Protein 3E8V (pdb70)

Structure (mmCIF, N/CA/C/O backbone):
data_3E8V
#
_entry.id   3E8V
#
_cell.length_a   82.006
_cell.length_b   82.006
_cell.length_c   32.367
_cell.angle_alpha   90.000
_cell.angle_beta   90.000
_cell.angle_gamma   120.000
#
_symmetry.space_group_name_H-M   'P 31 2 1'
#
loop_
_entity.id
_entity.type
_entity.pdbx_description
1 polymer 'Possible transglutaminase-family protein'
2 non-polymer 'UNKNOWN LIGAND'
3 water water
#
loop_
_atom_site.group_PDB
_atom_site.id
_atom_site.type_symbol
_atom_site.label_atom_id
_atom_site.label_alt_id
_atom_site.label_comp_id
_atom_site.label_asym_id
_atom_site.label_entity_id
_atom_site.label_seq_id
_atom_site.pdbx_PDB_ins_code
_atom_site.Cartn_x
_atom_site.Cartn_y
_atom_site.Cartn_z
_atom_site.occupancy
_atom_site.B_iso_or_equiv
_atom_site.auth_seq_id
_atom_site.auth_comp_id
_atom_site.auth_asym_id
_atom_site.auth_atom_id
_atom_site.pdbx_PDB_model_num
ATOM 1 N N . ALA A 1 1 ? 24.912 28.563 -7.724 1.00 42.23 289 ALA A N 1
ATOM 2 C CA . ALA A 1 1 ? 24.203 29.786 -7.235 1.00 42.14 289 ALA A CA 1
ATOM 3 C C . ALA A 1 1 ? 25.054 31.044 -7.395 1.00 41.78 289 ALA A C 1
ATOM 4 O O . ALA A 1 1 ? 26.126 31.012 -8.002 1.00 42.02 289 ALA A O 1
ATOM 6 N N . LYS A 1 2 ? 24.558 32.154 -6.860 1.00 41.35 290 LYS A N 1
ATOM 7 C CA . LYS A 1 2 ? 25.258 33.423 -6.955 1.00 40.79 290 LYS A CA 1
ATOM 8 C C . LYS A 1 2 ? 25.908 33.741 -5.630 1.00 39.87 290 LYS A C 1
ATOM 9 O O . LYS A 1 2 ? 25.302 33.549 -4.567 1.00 39.69 290 LYS A O 1
ATOM 15 N N . GLY A 1 3 ? 27.147 34.222 -5.706 1.00 38.42 291 GLY A N 1
ATOM 16 C CA . GLY A 1 3 ? 27.889 34.600 -4.524 1.00 37.06 291 GLY A CA 1
ATOM 17 C C . GLY A 1 3 ? 28.312 36.035 -4.618 1.00 35.91 291 GLY A C 1
ATOM 18 O O . GLY A 1 3 ? 28.986 36.411 -5.563 1.00 36.33 291 GLY A O 1
ATOM 19 N N . SER A 1 4 ? 27.905 36.831 -3.637 1.00 35.11 292 SER A N 1
ATOM 20 C CA . SER A 1 4 ? 28.269 38.244 -3.592 1.00 34.30 292 SER A CA 1
ATOM 21 C C . SER A 1 4 ? 29.273 38.560 -2.511 1.00 33.19 292 SER A C 1
ATOM 22 O O . SER A 1 4 ? 29.224 37.987 -1.420 1.00 32.70 292 SER A O 1
ATOM 25 N N . VAL A 1 5 ? 30.157 39.507 -2.809 1.00 32.96 293 VAL A N 1
ATOM 26 C CA . VAL A 1 5 ? 31.195 39.941 -1.860 1.00 33.04 293 VAL A CA 1
ATOM 27 C C . VAL A 1 5 ? 31.140 41.455 -1.604 1.00 32.82 293 VAL A C 1
ATOM 28 O O . VAL A 1 5 ? 31.091 42.236 -2.522 1.00 32.95 293 VAL A O 1
ATOM 32 N N . LEU A 1 6 ? 31.136 41.853 -0.342 1.00 33.07 294 LEU A N 1
ATOM 33 C CA . LEU A 1 6 ? 31.331 43.254 0.024 1.00 33.22 294 LEU A CA 1
ATOM 34 C C . LEU A 1 6 ? 32.724 43.438 0.640 1.00 34.20 294 LEU A C 1
ATOM 35 O O . LEU A 1 6 ? 33.070 42.773 1.630 1.00 33.93 294 LEU A O 1
ATOM 40 N N . VAL A 1 7 ? 33.506 44.345 0.054 1.00 35.17 295 VAL A N 1
ATOM 41 C CA . VAL A 1 7 ? 34.848 44.643 0.530 1.00 35.81 295 VAL A CA 1
ATOM 42 C C . VAL A 1 7 ? 34.883 46.018 1.172 1.00 37.45 295 VAL A C 1
ATOM 43 O O . VAL A 1 7 ? 34.565 47.022 0.529 1.00 37.06 295 VAL A O 1
ATOM 47 N N . THR A 1 8 ? 35.252 46.064 2.444 1.00 39.17 296 THR A N 1
ATOM 48 C CA . THR A 1 8 ? 35.401 47.333 3.134 1.00 41.77 296 THR A CA 1
ATOM 49 C C . THR A 1 8 ? 36.798 47.467 3.746 1.00 43.81 296 THR A C 1
ATOM 50 O O . THR A 1 8 ? 37.505 46.468 3.869 1.00 44.19 296 THR A O 1
ATOM 54 N N . ASP A 1 9 ? 37.198 48.696 4.100 1.00 46.06 297 ASP A N 1
ATOM 55 C CA . ASP A 1 9 ? 38.432 48.930 4.865 1.00 48.18 297 ASP A CA 1
ATOM 56 C C . ASP A 1 9 ? 38.129 48.772 6.333 1.00 49.21 297 ASP A C 1
ATOM 57 O O . ASP A 1 9 ? 36.986 48.514 6.684 1.00 50.18 297 ASP A O 1
ATOM 62 N N . ALA A 1 10 ? 39.128 48.942 7.196 1.00 50.68 298 ALA A N 1
ATOM 63 C CA . ALA A 1 10 ? 38.952 48.690 8.635 1.00 51.80 298 ALA A CA 1
ATOM 64 C C . ALA A 1 10 ? 37.952 49.631 9.322 1.00 52.62 298 ALA A C 1
ATOM 65 O O . ALA A 1 10 ? 37.503 49.363 10.447 1.00 52.92 298 ALA A O 1
ATOM 67 N N . GLU A 1 11 ? 37.610 50.725 8.641 1.00 53.19 299 GLU A N 1
ATOM 68 C CA . GLU A 1 11 ? 36.689 51.731 9.172 1.00 53.86 299 GLU A CA 1
ATOM 69 C C . GLU A 1 11 ? 35.288 51.607 8.520 1.00 54.26 299 GLU A C 1
ATOM 70 O O . GLU A 1 11 ? 34.465 52.548 8.573 1.00 54.52 299 GLU A O 1
ATOM 72 N N . GLY A 1 12 ? 35.032 50.446 7.901 1.00 53.82 300 GLY A N 1
ATOM 73 C CA . GLY A 1 12 ? 33.703 50.072 7.421 1.00 52.59 300 GLY A CA 1
ATOM 74 C C . GLY A 1 12 ? 33.389 50.746 6.113 1.00 52.29 300 GLY A C 1
ATOM 75 O O . GLY A 1 12 ? 32.256 50.715 5.626 1.00 52.10 300 GLY A O 1
ATOM 76 N N . GLN A 1 13 ? 34.409 51.349 5.526 1.00 52.16 301 GLN A N 1
ATOM 77 C CA . GLN A 1 13 ? 34.238 52.059 4.271 1.00 52.21 301 GLN A CA 1
ATOM 78 C C . GLN A 1 13 ? 34.429 51.100 3.075 1.00 51.41 301 GLN A C 1
ATOM 79 O O . GLN A 1 13 ? 35.397 50.354 3.026 1.00 51.19 301 GLN A O 1
ATOM 85 N N . PRO A 1 14 ? 33.489 51.110 2.119 1.00 51.18 302 PRO A N 1
ATOM 86 C CA . PRO A 1 14 ? 33.614 50.272 0.934 1.00 50.88 302 PRO A CA 1
ATOM 87 C C . PRO A 1 14 ? 34.859 50.589 0.122 1.00 50.63 302 PRO A C 1
ATOM 88 O O . PRO A 1 14 ? 35.175 51.762 -0.092 1.00 51.46 302 PRO A O 1
ATOM 92 N N . VAL A 1 15 ? 35.547 49.547 -0.343 1.00 49.74 303 VAL A N 1
ATOM 93 C CA . VAL A 1 15 ? 36.707 49.712 -1.195 1.00 47.89 303 VAL A CA 1
ATOM 94 C C . VAL A 1 15 ? 36.328 49.501 -2.654 1.00 47.62 303 VAL A C 1
ATOM 95 O O . VAL A 1 15 ? 35.976 48.385 -3.075 1.00 47.12 303 VAL A O 1
ATOM 99 N N . ALA A 1 16 ? 36.379 50.591 -3.419 1.00 46.86 304 ALA A N 1
ATOM 100 C CA . ALA A 1 16 ? 36.149 50.517 -4.848 1.00 46.37 304 ALA A CA 1
ATOM 101 C C . ALA A 1 16 ? 37.382 49.954 -5.545 1.00 46.39 304 ALA A C 1
ATOM 102 O O . ALA A 1 16 ? 38.518 50.289 -5.204 1.00 46.60 304 ALA A O 1
ATOM 104 N N . ASP A 1 17 ? 37.139 49.080 -6.514 1.00 46.39 305 ASP A N 1
ATOM 105 C CA . ASP A 1 17 ? 38.180 48.498 -7.368 1.00 46.49 305 ASP A CA 1
ATOM 106 C C . ASP A 1 17 ? 39.210 47.598 -6.663 1.00 44.95 305 ASP A C 1
ATOM 107 O O . ASP A 1 17 ? 40.331 47.430 -7.151 1.00 45.09 305 ASP A O 1
ATOM 112 N N . ALA A 1 18 ? 38.823 47.028 -5.518 1.00 43.04 306 ALA A N 1
ATOM 113 C CA . ALA A 1 18 ? 39.577 45.953 -4.882 1.00 40.92 306 ALA A CA 1
ATOM 114 C C . ALA A 1 18 ? 39.554 44.715 -5.784 1.00 39.65 306 ALA A C 1
ATOM 115 O O . ALA A 1 18 ? 38.548 44.445 -6.462 1.00 39.53 306 ALA A O 1
ATOM 117 N N . THR A 1 19 ? 40.676 43.997 -5.840 1.00 37.97 307 THR A N 1
ATOM 118 C CA . THR A 1 19 ? 40.720 42.729 -6.592 1.00 36.51 307 THR A CA 1
ATOM 119 C C . THR A 1 19 ? 40.109 41.610 -5.751 1.00 34.92 307 THR A C 1
ATOM 120 O O . THR A 1 19 ? 40.411 41.469 -4.555 1.00 33.92 307 THR A O 1
ATOM 124 N N . VAL A 1 20 ? 39.209 40.855 -6.366 1.00 33.28 308 VAL A N 1
ATOM 125 C CA . VAL A 1 20 ? 38.555 39.767 -5.662 1.00 32.25 308 VAL A CA 1
ATOM 126 C C . VAL A 1 20 ? 38.740 38.471 -6.429 1.00 31.94 308 VAL A C 1
ATOM 127 O O . VAL A 1 20 ? 38.171 38.292 -7.502 1.00 32.08 308 VAL A O 1
ATOM 131 N N . GLU A 1 21 ? 39.546 37.579 -5.859 1.00 31.11 309 GLU A N 1
ATOM 132 C CA . GLU A 1 21 ? 39.797 36.255 -6.414 1.00 30.45 309 GLU A CA 1
ATOM 133 C C . GLU A 1 21 ? 38.949 35.193 -5.694 1.00 29.57 309 GLU A C 1
ATOM 134 O O . GLU A 1 21 ? 38.854 35.189 -4.467 1.00 29.50 309 GLU A O 1
ATOM 140 N N . PHE A 1 22 ? 38.302 34.337 -6.472 1.00 27.83 310 PHE A N 1
ATOM 141 C CA . PHE A 1 22 ? 37.560 33.235 -5.950 1.00 26.71 310 PHE A CA 1
ATOM 142 C C . PHE A 1 22 ? 38.356 31.956 -6.243 1.00 26.49 310 PHE A C 1
ATOM 143 O O . PHE A 1 22 ? 38.666 31.684 -7.374 1.00 26.69 310 PHE A O 1
ATOM 151 N N . LYS A 1 23 ? 38.695 31.192 -5.209 1.00 26.21 311 LYS A N 1
ATOM 152 C CA . LYS A 1 23 ? 39.570 30.041 -5.327 1.00 25.58 311 LYS A CA 1
ATOM 153 C C . LYS A 1 23 ? 38.942 28.752 -4.813 1.00 25.57 311 LYS A C 1
ATOM 154 O O . LYS A 1 23 ? 38.212 28.755 -3.830 1.00 26.14 311 LYS A O 1
ATOM 160 N N . VAL A 1 24 ? 39.275 27.649 -5.473 1.00 25.75 312 VAL A N 1
ATOM 161 C CA . VAL A 1 24 ? 38.808 26.304 -5.147 1.00 25.34 312 VAL A CA 1
ATOM 162 C C . VAL A 1 24 ? 39.979 25.463 -4.610 1.00 25.56 312 VAL A C 1
ATOM 163 O O . VAL A 1 24 ? 41.079 25.533 -5.131 1.00 26.36 312 VAL A O 1
ATOM 167 N N . TYR A 1 25 ? 39.742 24.701 -3.552 1.00 25.70 313 TYR A N 1
ATOM 168 C CA . TYR A 1 25 ? 40.778 23.916 -2.923 1.00 26.30 313 TYR A CA 1
ATOM 169 C C . TYR A 1 25 ? 40.970 22.621 -3.717 1.00 26.64 313 TYR A C 1
ATOM 170 O O . TYR A 1 25 ? 40.000 21.938 -4.000 1.00 26.85 313 TYR A O 1
ATOM 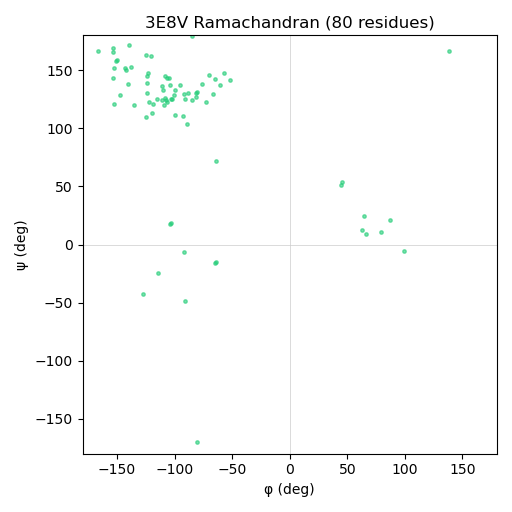179 N N . ASN A 1 26 ? 42.202 22.324 -4.129 1.00 26.44 314 ASN A N 1
ATOM 180 C CA . ASN A 1 26 ? 42.535 21.095 -4.839 1.00 26.50 314 ASN A CA 1
ATOM 181 C C . ASN A 1 26 ? 43.969 20.805 -4.562 1.00 26.99 314 ASN A C 1
ATOM 182 O O . ASN A 1 26 ? 44.789 21.719 -4.521 1.00 26.45 314 ASN A O 1
ATOM 187 N N . TYR A 1 27 ? 44.280 19.517 -4.416 1.00 27.53 315 TYR A N 1
ATOM 188 C CA . TYR A 1 27 ? 45.633 19.075 -4.195 1.00 27.67 315 TYR A CA 1
ATOM 189 C C . TYR A 1 27 ? 46.342 19.925 -3.166 1.00 27.74 315 TYR A C 1
ATOM 190 O O . TYR A 1 27 ? 47.429 20.408 -3.409 1.00 28.07 315 TYR A O 1
ATOM 199 N N . ALA A 1 28 ? 45.700 2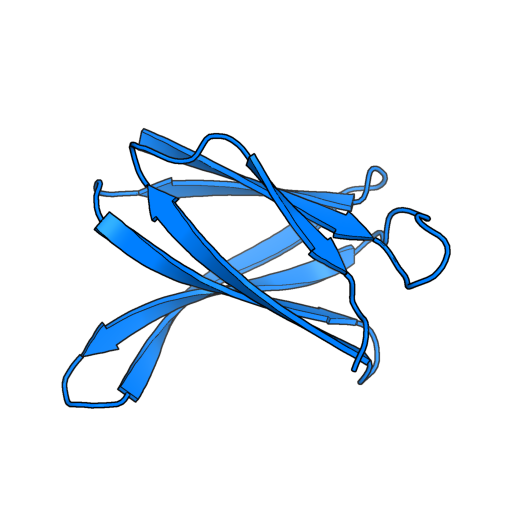0.108 -2.013 1.00 28.34 316 ALA A N 1
ATOM 200 C CA . ALA A 1 28 ? 46.258 20.880 -0.890 1.00 28.38 316 ALA A CA 1
ATOM 201 C C . ALA A 1 28 ? 46.538 22.350 -1.111 1.00 28.34 316 ALA A C 1
ATOM 202 O O . ALA A 1 28 ? 47.204 22.956 -0.284 1.00 29.16 316 ALA A O 1
ATOM 204 N N . GLU A 1 29 ? 46.048 22.946 -2.199 1.00 28.01 317 GLU A N 1
ATOM 205 C CA . GLU A 1 29 ? 46.256 24.385 -2.438 1.00 26.72 317 GLU A CA 1
ATOM 206 C C . GLU A 1 29 ? 44.991 25.002 -2.985 1.00 25.65 317 GLU A C 1
ATOM 207 O O . GLU A 1 29 ? 44.071 24.283 -3.287 1.00 26.32 317 GLU A O 1
ATOM 213 N N . PHE A 1 30 ? 44.955 26.328 -3.095 1.00 24.89 318 PHE A N 1
ATOM 214 C CA . PHE A 1 30 ? 43.819 27.061 -3.639 1.00 23.88 318 PHE A CA 1
ATOM 215 C C . PHE A 1 30 ? 44.137 27.630 -5.007 1.00 23.59 318 PHE A C 1
ATOM 216 O O . PHE A 1 30 ? 45.117 28.356 -5.175 1.00 23.46 318 PHE A O 1
ATOM 224 N N . TYR A 1 31 ? 43.290 27.312 -5.979 1.00 23.20 319 TYR A N 1
ATOM 225 C CA . TYR A 1 31 ? 43.497 27.738 -7.360 1.00 23.03 319 TYR A CA 1
ATOM 226 C C . TYR A 1 31 ? 42.457 28.762 -7.760 1.00 23.87 319 TYR A C 1
ATOM 227 O O . TYR A 1 31 ? 41.278 28.495 -7.673 1.00 23.52 319 TYR A O 1
ATOM 236 N N . THR A 1 32 ? 42.904 29.924 -8.219 1.00 25.47 320 THR A N 1
ATOM 237 C CA . THR A 1 32 ? 42.022 30.990 -8.622 1.00 27.04 320 THR A CA 1
ATOM 238 C C . THR A 1 32 ? 41.252 30.569 -9.846 1.00 28.77 320 THR A C 1
ATOM 239 O O . THR A 1 32 ? 41.824 30.129 -10.850 1.00 29.56 320 THR A O 1
ATOM 243 N N . VAL A 1 33 ? 39.941 30.745 -9.756 1.00 30.10 321 VAL A N 1
ATOM 244 C CA . VAL A 1 33 ? 39.011 30.303 -10.763 1.00 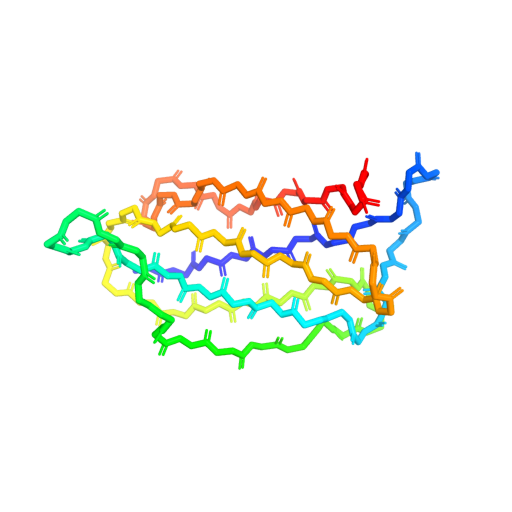31.64 321 VAL A CA 1
ATOM 245 C C . VAL A 1 33 ? 38.295 31.518 -11.455 1.00 32.75 321 VAL A C 1
ATOM 246 O O . VAL A 1 33 ? 37.846 31.430 -12.612 1.00 32.93 321 VAL A O 1
ATOM 250 N N . ALA A 1 34 ? 38.217 32.644 -10.744 1.00 32.97 322 ALA A N 1
ATOM 251 C CA . ALA A 1 34 ? 37.675 33.881 -11.271 1.00 33.42 322 ALA A CA 1
ATOM 252 C C . ALA A 1 34 ? 38.318 35.030 -10.531 1.00 34.02 322 ALA A C 1
ATOM 253 O O . ALA A 1 34 ? 38.750 34.883 -9.399 1.00 34.60 322 ALA A O 1
ATOM 255 N N . THR A 1 35 ? 38.420 36.169 -11.198 1.00 35.16 323 THR A N 1
ATOM 256 C CA . THR A 1 35 ? 39.002 37.382 -10.627 1.00 35.61 323 THR A CA 1
ATOM 257 C C . THR A 1 35 ? 38.066 38.533 -11.006 1.00 36.44 323 THR A C 1
ATOM 258 O O . THR A 1 35 ? 37.793 38.758 -12.200 1.00 36.36 323 THR A O 1
ATOM 262 N N . LYS A 1 36 ? 37.532 39.201 -9.978 1.00 36.70 324 LYS A N 1
ATOM 263 C CA . LYS A 1 36 ? 36.574 40.298 -10.125 1.00 36.79 324 LYS A CA 1
ATOM 264 C C . LYS A 1 36 ? 37.151 41.545 -9.493 1.00 37.41 324 LYS A C 1
ATOM 265 O O . LYS A 1 36 ? 38.071 41.465 -8.686 1.00 37.88 324 LYS A O 1
ATOM 271 N N . HIS A 1 37 ? 36.599 42.701 -9.841 1.00 38.63 325 HIS A N 1
ATOM 272 C CA . HIS A 1 37 ? 36.968 43.943 -9.164 1.00 39.11 325 HIS A CA 1
ATOM 273 C C . HIS A 1 37 ? 35.713 44.598 -8.598 1.00 38.88 325 HIS A C 1
ATOM 274 O O . HIS A 1 37 ? 34.668 44.571 -9.220 1.00 38.09 325 HIS A O 1
ATOM 281 N N . THR A 1 38 ? 35.801 45.130 -7.390 1.00 39.49 326 THR A N 1
ATOM 282 C CA . THR A 1 38 ? 34.618 45.675 -6.761 1.00 40.55 326 THR A CA 1
ATOM 283 C C . THR A 1 38 ? 34.193 46.957 -7.466 1.00 41.84 326 THR A C 1
ATOM 284 O O . THR A 1 38 ? 35.038 47.708 -7.956 1.00 42.38 326 THR A O 1
ATOM 288 N N . ASP A 1 39 ? 32.882 47.196 -7.528 1.00 42.75 327 ASP A N 1
ATOM 289 C CA . ASP A 1 39 ? 32.353 48.439 -8.084 1.00 43.39 327 ASP A CA 1
ATOM 290 C C . ASP A 1 39 ? 32.427 49.578 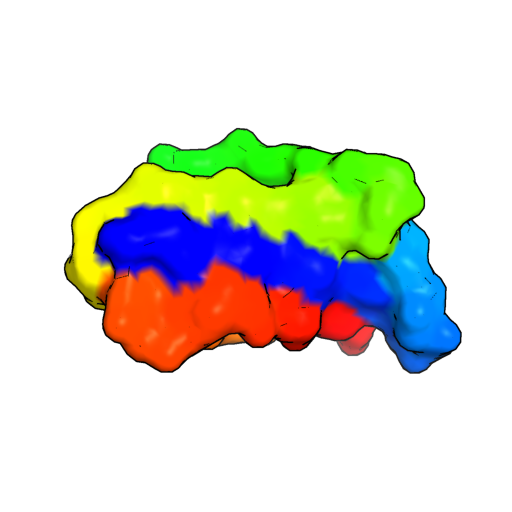-7.053 1.00 43.66 327 ASP A C 1
ATOM 291 O O . ASP A 1 39 ? 33.061 49.418 -6.012 1.00 44.25 327 ASP A O 1
ATOM 296 N N . ARG A 1 40 ? 31.795 50.721 -7.330 1.00 43.56 328 ARG A N 1
ATOM 297 C CA . ARG A 1 40 ? 31.948 51.893 -6.464 1.00 42.83 328 ARG A CA 1
ATOM 298 C C . ARG A 1 40 ? 31.372 51.667 -5.074 1.00 42.45 328 ARG A C 1
ATOM 299 O O . ARG A 1 40 ? 31.679 52.432 -4.148 1.00 42.24 328 ARG A O 1
ATOM 301 N N . SER A 1 41 ? 30.538 50.625 -4.927 1.00 41.70 329 SER A N 1
ATOM 302 C CA . SER A 1 41 ? 29.946 50.280 -3.611 1.00 41.06 329 SER A CA 1
ATOM 303 C C . SER A 1 41 ? 30.761 49.259 -2.811 1.00 40.38 329 SER A C 1
ATOM 304 O O . SER A 1 41 ? 30.445 48.978 -1.639 1.00 40.18 329 SER A O 1
ATOM 307 N N . GLY A 1 42 ? 31.813 48.720 -3.440 1.00 39.25 330 GLY A N 1
ATOM 308 C CA . GLY A 1 42 ? 32.653 47.703 -2.810 1.00 37.60 330 GLY A CA 1
ATOM 309 C C . GLY A 1 42 ? 32.143 46.286 -3.012 1.00 36.56 330 GLY A C 1
ATOM 310 O O . GLY A 1 42 ? 32.527 45.382 -2.276 1.00 36.79 330 GLY A O 1
ATOM 311 N N . HIS A 1 43 ? 31.311 46.091 -4.032 1.00 35.64 331 HIS A N 1
ATOM 312 C CA . HIS A 1 43 ? 30.693 44.793 -4.313 1.00 35.22 331 HIS A CA 1
ATOM 313 C C . HIS A 1 43 ? 31.256 44.091 -5.505 1.00 35.21 331 HIS A C 1
ATOM 314 O O . HIS A 1 43 ? 31.541 44.710 -6.532 1.00 35.57 331 HIS A O 1
ATOM 321 N N . ALA A 1 44 ? 31.350 42.777 -5.382 1.00 35.00 332 ALA A N 1
ATOM 322 C CA . ALA A 1 44 ? 31.680 41.898 -6.517 1.00 35.11 332 ALA A CA 1
ATOM 323 C C . ALA A 1 44 ? 30.863 40.614 -6.365 1.00 34.61 332 ALA A C 1
ATOM 324 O O . ALA A 1 44 ? 30.515 40.228 -5.253 1.00 34.39 332 ALA A O 1
ATOM 326 N N . SER A 1 45 ? 30.556 39.975 -7.483 1.00 34.38 333 SER A N 1
ATOM 327 C CA . SER A 1 45 ? 29.662 38.843 -7.503 1.00 34.24 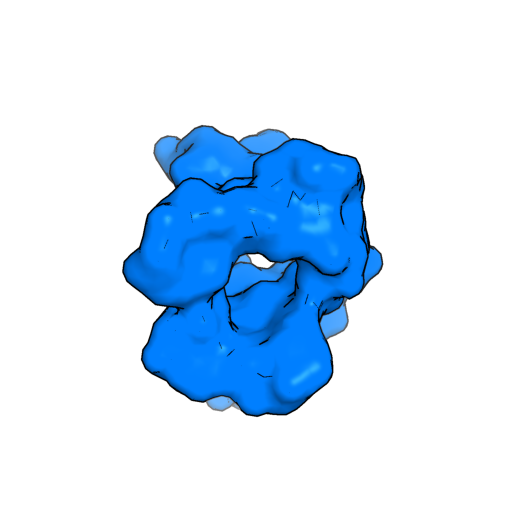333 SER A CA 1
ATOM 328 C C . SER A 1 45 ? 30.251 37.802 -8.428 1.00 34.78 333 SER A C 1
ATOM 329 O O . SER A 1 45 ? 30.983 38.140 -9.376 1.00 34.82 333 SER A O 1
ATOM 331 N N . LEU A 1 46 ? 29.929 36.538 -8.164 1.00 35.18 334 LEU A N 1
ATOM 332 C CA . LEU A 1 46 ? 30.263 35.432 -9.079 1.00 35.53 334 LEU A CA 1
ATOM 333 C C . LEU A 1 46 ? 29.094 34.453 -9.106 1.00 36.80 334 LEU A C 1
ATOM 334 O O . LEU A 1 46 ? 28.501 34.179 -8.064 1.00 37.19 334 LEU A O 1
ATOM 339 N N . THR A 1 47 ? 28.740 33.943 -10.280 1.00 38.49 335 THR A N 1
ATOM 340 C CA . THR A 1 47 ? 27.831 32.783 -10.345 1.00 40.29 335 THR A CA 1
ATOM 341 C C . THR A 1 47 ? 28.646 31.523 -10.653 1.00 40.30 335 THR A C 1
ATOM 342 O O . THR A 1 47 ? 29.418 31.481 -11.614 1.00 39.54 335 THR A O 1
ATOM 346 N N . ALA A 1 48 ? 28.511 30.517 -9.797 1.00 40.97 336 ALA A N 1
ATOM 347 C CA . ALA A 1 48 ? 29.308 29.309 -9.933 1.00 41.98 336 ALA A CA 1
ATOM 348 C C . ALA A 1 48 ? 28.613 28.110 -9.327 1.00 42.79 336 ALA A C 1
ATOM 349 O O . ALA A 1 48 ? 27.596 28.249 -8.618 1.00 42.79 336 ALA A O 1
ATOM 351 N N . GLY A 1 49 ? 29.163 26.924 -9.612 1.00 43.53 337 GLY A N 1
ATOM 352 C CA . GLY A 1 49 ? 28.671 25.674 -8.997 1.00 43.37 337 GLY A CA 1
ATOM 353 C C . GLY A 1 49 ? 28.605 25.823 -7.484 1.00 42.82 337 GLY A C 1
ATOM 354 O O . GLY A 1 49 ? 29.467 26.477 -6.900 1.00 43.42 337 GLY A O 1
ATOM 355 N N . LYS A 1 50 ? 27.568 25.257 -6.866 1.00 41.84 338 LYS A N 1
ATOM 356 C CA . LYS A 1 50 ? 27.470 25.221 -5.419 1.00 41.60 338 LYS A CA 1
ATOM 357 C C . LYS A 1 50 ? 28.729 24.522 -4.838 1.00 41.30 338 LYS A C 1
ATOM 358 O O . LYS A 1 50 ? 29.315 23.642 -5.494 1.00 42.21 338 LYS A O 1
ATOM 360 N N . GLY A 1 51 ? 29.169 24.929 -3.642 1.00 39.80 339 GLY A N 1
ATOM 361 C CA . GLY A 1 51 ? 30.515 24.557 -3.145 1.00 36.85 339 GLY A CA 1
ATOM 362 C C . GLY A 1 51 ? 31.246 25.710 -2.457 1.00 34.97 339 GLY A C 1
ATOM 363 O O . GLY A 1 51 ? 30.834 26.868 -2.561 1.00 34.69 339 GLY A O 1
ATOM 364 N N . ASP A 1 52 ? 32.323 25.377 -1.749 1.00 32.61 340 ASP A N 1
ATOM 365 C CA . ASP A 1 52 ? 33.057 26.307 -0.915 1.00 30.13 340 ASP A CA 1
ATOM 366 C C . ASP A 1 52 ? 34.169 26.928 -1.724 1.00 28.82 340 ASP A C 1
ATOM 367 O O . ASP A 1 52 ? 34.945 26.218 -2.368 1.00 28.25 340 ASP A O 1
ATOM 372 N N . MET A 1 53 ? 34.264 28.251 -1.705 1.00 27.36 341 MET A N 1
ATOM 373 C CA . MET A 1 53 ? 35.410 28.897 -2.345 1.00 26.43 341 MET A CA 1
ATOM 374 C C . MET A 1 53 ? 36.078 29.735 -1.314 1.00 25.25 341 MET A C 1
ATOM 375 O O . MET A 1 53 ? 35.393 30.240 -0.434 1.00 24.97 341 MET A O 1
ATOM 380 N N . LEU A 1 54 ? 37.400 29.875 -1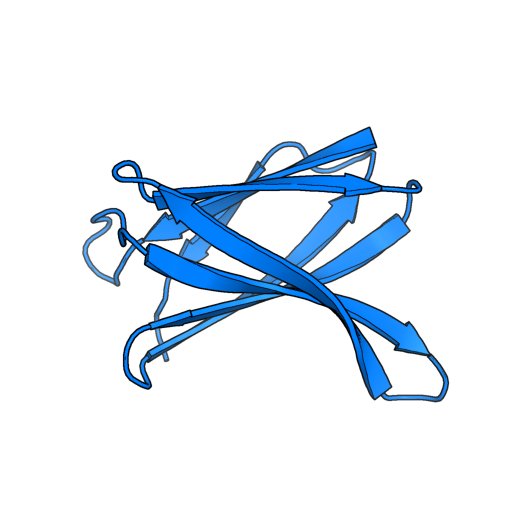.415 1.00 24.15 342 LEU A N 1
ATOM 381 C CA . LEU A 1 54 ? 38.121 30.910 -0.671 1.00 23.38 342 LEU A CA 1
ATOM 382 C C . LEU A 1 54 ? 38.067 32.211 -1.484 1.00 24.03 342 LEU A C 1
ATOM 383 O O . LEU A 1 54 ? 38.428 32.235 -2.675 1.00 23.84 342 LEU A O 1
ATOM 388 N N . VAL A 1 55 ? 37.574 33.274 -0.865 1.00 24.21 343 VAL A N 1
ATOM 389 C CA . VAL A 1 55 ? 37.514 34.555 -1.543 1.00 24.97 343 VAL A CA 1
ATOM 390 C C . VAL A 1 55 ? 38.673 35.425 -1.022 1.00 26.07 343 VAL A C 1
ATOM 391 O O . VAL A 1 55 ? 38.828 35.605 0.179 1.00 25.72 343 VAL A O 1
ATOM 395 N N . TRP A 1 56 ? 39.503 35.941 -1.917 1.00 27.42 344 TRP A N 1
ATOM 396 C CA . TRP A 1 56 ? 40.693 36.669 -1.495 1.00 29.23 344 TRP A CA 1
ATOM 397 C C . TRP A 1 56 ? 40.579 38.069 -2.043 1.00 29.94 344 TRP A C 1
ATOM 398 O O . TRP A 1 56 ? 40.588 38.266 -3.241 1.00 29.92 344 TRP A O 1
ATOM 409 N N . ALA A 1 57 ? 40.438 39.046 -1.165 1.00 31.82 345 ALA A N 1
ATOM 410 C CA . ALA A 1 57 ? 40.231 40.413 -1.625 1.00 33.45 345 ALA A CA 1
ATOM 411 C C . ALA A 1 57 ? 41.468 41.229 -1.333 1.00 34.96 345 ALA A C 1
ATOM 412 O O . ALA A 1 57 ? 42.009 41.151 -0.229 1.00 34.63 345 ALA A O 1
ATOM 414 N N . SER A 1 58 ? 41.922 41.994 -2.326 1.00 37.15 346 SER A N 1
ATOM 415 C CA . SER A 1 58 ? 43.076 42.870 -2.124 1.00 39.72 346 SER A CA 1
ATOM 416 C C . SER A 1 58 ? 43.015 44.231 -2.828 1.00 41.43 346 SER A C 1
ATOM 417 O O . SER A 1 58 ? 42.395 44.399 -3.887 1.00 41.49 346 SER A O 1
ATOM 420 N N . LYS A 1 59 ? 43.670 45.204 -2.207 1.00 44.11 347 LYS A N 1
ATOM 421 C CA . LYS A 1 59 ? 43.807 46.550 -2.772 1.00 46.59 347 LYS A CA 1
ATOM 422 C C . LYS A 1 59 ? 45.081 47.152 -2.214 1.00 47.48 347 LYS A C 1
ATOM 423 O O . LYS A 1 59 ? 45.228 47.270 -0.977 1.00 47.98 347 LYS A O 1
ATOM 429 N N . ASP A 1 60 ? 45.996 47.502 -3.127 1.00 48.82 348 ASP A N 1
ATOM 430 C CA . ASP A 1 60 ? 47.266 48.182 -2.794 1.00 49.44 348 ASP A CA 1
ATOM 431 C C . ASP A 1 60 ? 47.976 47.547 -1.597 1.00 49.12 348 ASP A C 1
ATOM 432 O O . ASP A 1 60 ? 48.275 48.226 -0.607 1.00 49.32 348 ASP A O 1
ATOM 437 N N . GLY A 1 61 ? 48.207 46.236 -1.668 1.00 48.79 349 GLY A N 1
ATOM 438 C CA . GLY A 1 61 ? 48.922 45.534 -0.594 1.00 47.86 349 GLY A CA 1
ATOM 439 C C . GLY A 1 61 ? 48.235 45.444 0.764 1.00 46.89 349 GLY A C 1
ATOM 440 O O . GLY A 1 61 ? 48.855 45.039 1.757 1.00 47.15 349 GLY A O 1
ATOM 441 N N . ARG A 1 62 ? 46.963 45.835 0.829 1.00 46.03 350 ARG A N 1
ATOM 442 C CA . ARG A 1 62 ? 46.115 45.478 1.984 1.00 44.56 350 ARG A CA 1
ATOM 443 C C . ARG A 1 62 ? 45.188 44.361 1.492 1.00 42.80 350 ARG A C 1
ATOM 444 O O . ARG A 1 62 ? 44.798 44.368 0.319 1.00 42.89 350 ARG A O 1
ATOM 446 N N . PHE A 1 63 ? 44.883 43.386 2.348 1.00 40.71 351 PHE A N 1
ATOM 447 C CA . PHE A 1 63 ? 44.105 42.213 1.920 1.00 38.99 351 PHE A CA 1
ATOM 448 C C . PHE A 1 63 ? 43.253 41.616 3.033 1.00 37.11 351 PHE A C 1
ATOM 449 O O . PHE A 1 63 ? 43.523 41.831 4.211 1.00 36.38 351 PHE A O 1
ATOM 457 N N . GLY A 1 64 ? 42.224 40.862 2.636 1.00 35.46 352 GLY A N 1
ATOM 458 C CA . GLY A 1 64 ? 41.431 40.048 3.560 1.00 33.54 352 GLY A CA 1
ATOM 459 C C . GLY A 1 64 ? 40.821 38.880 2.800 1.00 32.63 352 GLY A C 1
ATOM 460 O O . GLY A 1 64 ? 40.789 38.872 1.570 1.00 32.41 352 GLY A O 1
ATOM 461 N N . TYR A 1 65 ? 40.319 37.897 3.530 1.00 32.14 353 TYR A N 1
ATOM 462 C CA . TYR A 1 65 ? 39.798 36.688 2.914 1.00 31.48 353 TYR A CA 1
ATOM 463 C C . TYR A 1 65 ? 38.687 36.032 3.735 1.00 30.77 353 TYR A C 1
ATOM 464 O O . TYR A 1 65 ? 38.550 36.267 4.941 1.00 30.22 353 TYR A O 1
ATOM 473 N N . SER A 1 66 ? 37.880 35.226 3.059 1.00 29.29 354 SER A N 1
ATOM 474 C CA . SER A 1 66 ? 36.952 34.354 3.736 1.00 28.98 354 SER A CA 1
ATOM 475 C C . SER A 1 66 ? 36.369 33.322 2.825 1.00 27.67 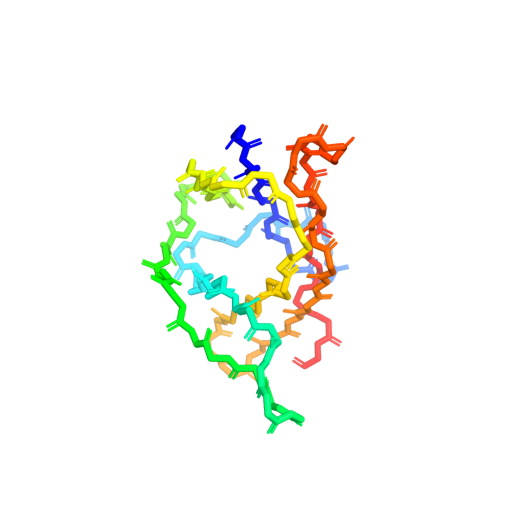354 SER A C 1
ATOM 476 O O . SER A 1 66 ? 36.479 33.414 1.605 1.00 27.82 354 SER A O 1
ATOM 479 N N . LYS A 1 67 ? 35.744 32.346 3.461 1.00 27.05 355 LYS A N 1
ATOM 480 C CA . LYS A 1 67 ? 35.077 31.240 2.805 1.00 26.52 355 LYS A CA 1
ATOM 481 C C . LYS A 1 67 ? 33.717 31.696 2.376 1.00 25.82 355 LYS A C 1
ATOM 482 O O . LYS A 1 67 ? 32.980 32.250 3.177 1.00 26.73 355 LYS A O 1
ATOM 488 N N . LEU A 1 68 ? 33.376 31.439 1.123 1.00 25.62 356 LEU A N 1
ATOM 489 C CA . LEU A 1 68 ? 32.028 31.602 0.688 1.00 25.96 356 LEU A CA 1
ATOM 490 C C . LEU A 1 68 ? 31.541 30.238 0.221 1.00 27.16 356 LEU A C 1
ATOM 491 O O . LEU A 1 68 ? 32.155 29.598 -0.654 1.00 27.81 356 LEU A O 1
ATOM 496 N N . SER A 1 69 ? 30.478 29.768 0.870 1.00 28.02 357 SER A N 1
ATOM 497 C CA . SER A 1 69 ? 29.783 28.550 0.465 1.00 29.70 357 SER A CA 1
ATOM 498 C C . SER A 1 69 ? 28.708 28.892 -0.520 1.00 30.44 357 SER A C 1
ATOM 499 O O . SER A 1 69 ? 27.675 29.408 -0.142 1.00 30.02 357 SER A O 1
ATOM 502 N N . PHE A 1 70 ? 28.969 28.609 -1.787 1.00 33.01 358 PHE A N 1
ATOM 503 C CA . PHE A 1 70 ? 28.081 29.014 -2.873 1.00 35.08 358 PHE A CA 1
ATOM 504 C C . PHE A 1 70 ? 26.853 28.156 -2.817 1.00 37.13 358 PHE A C 1
ATOM 505 O O . PHE A 1 70 ? 26.964 26.924 -2.859 1.00 38.22 358 PHE A O 1
ATOM 513 N N . GLY A 1 71 ? 25.696 28.798 -2.702 1.00 38.57 359 GLY A N 1
ATOM 514 C CA . GLY A 1 71 ? 24.467 28.075 -2.556 1.00 40.89 359 GLY A CA 1
ATOM 515 C C . GLY A 1 71 ? 24.008 28.009 -1.120 1.00 42.92 359 GLY A C 1
ATOM 516 O O . GLY A 1 71 ? 22.926 27.493 -0.875 1.00 43.90 359 GLY A O 1
ATOM 517 N N . LYS A 1 72 ? 24.814 28.512 -0.174 1.00 44.00 360 LYS A N 1
ATOM 518 C CA . LYS A 1 72 ? 24.477 28.555 1.269 1.00 45.10 360 LYS A CA 1
ATOM 519 C C . LYS A 1 72 ? 24.636 29.988 1.841 1.00 45.52 360 LYS A C 1
ATOM 520 O O . LYS A 1 72 ? 23.823 30.443 2.659 1.00 45.62 360 LYS A O 1
ATOM 526 N N . ASP A 1 73 ? 25.720 30.664 1.445 1.00 45.70 361 ASP A N 1
ATOM 527 C CA . ASP A 1 73 ? 26.038 32.020 1.911 1.00 45.91 361 ASP A CA 1
ATOM 528 C C . ASP A 1 73 ? 25.502 32.980 0.874 1.00 45.47 361 ASP A C 1
ATOM 529 O O . ASP A 1 73 ? 25.655 32.746 -0.321 1.00 45.56 361 ASP A O 1
ATOM 534 N N . ASN A 1 74 ? 24.878 34.067 1.284 1.00 45.24 362 ASN A N 1
ATOM 535 C CA . ASN A 1 74 ? 24.415 34.973 0.230 1.00 45.24 362 ASN A CA 1
ATOM 536 C C . ASN A 1 74 ? 25.431 36.050 -0.140 1.00 44.01 362 ASN A C 1
ATOM 537 O O . ASN A 1 74 ? 25.731 36.293 -1.331 1.00 44.13 362 ASN A O 1
ATOM 542 N N . GLU A 1 75 ? 25.946 36.696 0.895 1.00 41.95 363 GLU A N 1
ATOM 543 C CA . GLU A 1 75 ? 26.894 37.754 0.704 1.00 40.33 363 GLU A CA 1
ATOM 544 C C . GLU A 1 75 ? 27.863 37.763 1.853 1.00 39.80 363 GLU A C 1
ATOM 545 O O . GLU A 1 75 ? 27.475 37.786 3.026 1.00 39.61 363 GLU A O 1
ATOM 551 N N . LEU A 1 76 ? 29.132 37.755 1.480 1.00 38.35 364 LEU A N 1
ATOM 552 C CA . LEU A 1 76 ? 30.218 37.779 2.406 1.00 37.80 364 LEU A CA 1
ATOM 553 C C . LEU A 1 76 ? 30.778 39.204 2.504 1.00 37.21 364 LEU A C 1
ATOM 554 O O . LEU A 1 76 ? 31.078 39.829 1.501 1.00 37.72 364 LEU A O 1
ATOM 559 N N . LYS A 1 77 ? 30.905 39.717 3.717 1.00 37.34 365 LYS A N 1
ATOM 560 C CA . LYS A 1 77 ? 31.650 40.939 3.938 1.00 37.20 365 LYS A CA 1
ATOM 561 C C 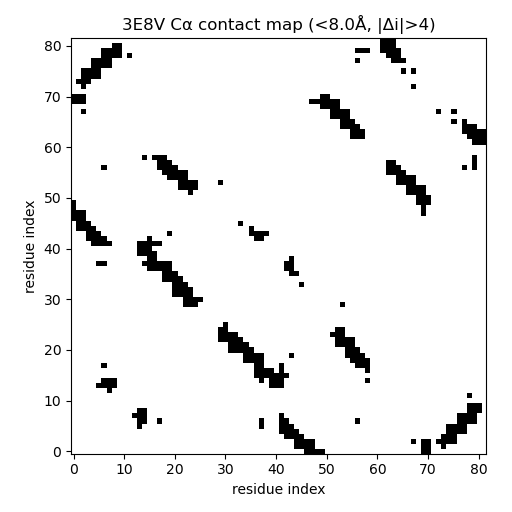. LYS A 1 77 ? 33.107 40.605 4.248 1.00 36.95 365 LYS A C 1
ATOM 562 O O . LYS A 1 77 ? 33.401 39.834 5.168 1.00 35.77 365 LYS A O 1
ATOM 564 N N . ILE A 1 78 ? 34.019 41.187 3.471 1.00 37.16 366 ILE A N 1
ATOM 565 C CA . ILE A 1 78 ? 35.456 41.045 3.748 1.00 37.43 366 ILE A CA 1
ATOM 566 C C . ILE A 1 78 ? 36.111 42.390 4.106 1.00 38.45 366 ILE A C 1
ATOM 567 O O . ILE A 1 78 ? 36.031 43.364 3.368 1.00 38.07 366 ILE A O 1
ATOM 572 N N . THR A 1 79 ? 36.758 42.394 5.264 1.00 40.02 367 THR A N 1
ATOM 573 C CA . THR A 1 79 ? 37.496 43.521 5.819 1.00 41.38 367 THR A CA 1
ATOM 574 C C . THR A 1 79 ? 38.966 43.430 5.397 1.00 41.33 367 THR A C 1
ATOM 575 O O . THR A 1 79 ? 39.681 42.526 5.829 1.00 41.11 367 THR A O 1
ATOM 579 N N . LEU A 1 80 ? 39.402 44.342 4.530 1.00 41.73 368 LEU A N 1
ATOM 580 C CA . LEU A 1 80 ? 40.812 44.440 4.187 1.00 42.35 368 LEU A CA 1
ATOM 581 C C . LEU A 1 80 ? 41.644 44.828 5.412 1.00 43.66 368 LEU A C 1
ATOM 582 O O . LEU A 1 80 ? 42.140 45.949 5.504 1.00 44.21 368 LEU A O 1
ATOM 587 N N . ASP A 1 81 ? 41.788 43.878 6.336 1.00 45.04 369 ASP A N 1
ATOM 588 C CA . ASP A 1 81 ? 42.321 44.105 7.673 1.00 46.01 369 ASP A CA 1
ATOM 589 C C . ASP A 1 81 ? 43.760 43.623 7.820 1.00 46.84 369 ASP A C 1
ATOM 590 O O . ASP A 1 81 ? 44.225 43.426 8.938 1.00 47.28 369 ASP A O 1
ATOM 592 N N . LYS A 1 82 ? 44.473 43.418 6.718 1.00 47.38 370 LYS A N 1
ATOM 593 C CA . LYS A 1 82 ? 45.794 42.800 6.811 1.00 48.06 370 LYS A CA 1
ATOM 594 C C . LYS A 1 82 ? 46.777 43.347 5.784 1.00 47.97 370 LYS A C 1
ATOM 595 O O . LYS A 1 82 ? 46.380 44.046 4.860 1.00 47.83 370 LYS A O 1
#

Secondary structure (DSSP, 8-state):
-EEEEEEE-TTS-B-TT-EEEEEEEETTEEEEEEEEE--TTSEEEEE--SEEEEEEEEETTEEEEEEEEETTB-EEEEE---

Solvent-accessible surface area: 4701 Å² total; per-residue (Å²): 65,123,0,17,0,42,0,18,49,90,95,55,109,54,19,48,85,0,38,0,42,0,36,49,133,68,204,79,112,95,108,62,94,19,70,80,102,4,78,95,58,0,65,8,38,22,103,29,65,83,40,88,11,29,0,76,0,33,68,136,82,36,60,1,95,40,124,0,6,2,49,173,53,131,91,27,71,5,65,16,61,125

B-factor: mean 36.84, std 8.67, range [18.71, 57.06]

Radius of gyration: 11.76 Å; Cα contacts (8 Å, |Δi|>4): 222; chains: 1; bounding box: 25×33×20 Å

Sequence (82 aa):
AKGSVLVTDAEGQPVADATVEFKVYNYAEFYTVATKHTDRSGHASLTAGKGDMLVWASKDGRFGYSKLSFGKDNELKITLDK

CATH classification: 2.60.40.1120

Foldseek 3Di:
DKEKEAEAEPVRHADFFWKKFWWDADPNDTDTDDIFTAHPRNMDMDDDDFAKTKIWTGDPPQIWIDIDGPPPHHYYYTYSHD

Organism: Bacteroides fragilis (strain ATCC 25285 / DSM 2151 / CCUG 4856 / JCM 11019 / LMG 10263 / NCTC 9343 / Onslow / VPI 2553 / EN-2) (NCBI:txid272559)

Nearest PDB structures (foldseek):
  3e8v-assembly1_A  TM=1.012E+00  e=3.871E-17  Bacteroides fragilis NCTC 9343
  2gpz-assembly1_A  TM=7.170E-01  e=2.480E-04  Salmonella enterica subsp. enterica serovar Dublin
  3glz-assembly1_B  TM=7.229E-01  e=7.671E-03  Homo sapiens
  3cbr-assembly1_B-2  TM=7.068E-01  e=6.829E-03  unclassified
  1qwh-assembly1_A-2  TM=6.445E-01  e=3.398E-03  Homo sapiens

InterPro domains:
  IPR002931 Transglutaminase-like [PF01841] (147-231)
  IPR002931 Transglutaminase-like [SM00460] (176-235)
  IPR038765 Papain-like cysteine peptidase superfamily [SSF54001] (73-275)